Protein AF-D7CW63-F1 (afdb_monomer_lite)

Foldseek 3Di:
DCVVVVVVVVVVVVVVVVVVVVVPPDDFDDDPDPDPQKDWPDKAWPDWDWDDDVVDTKIWTWIWIWMARPPPRDIGIDIDIDID

Sequence (84 aa):
MPDLLAWLLVLAGGLAALLLPWLMRPKARYPRCKSAQVQVLSKEPIGVTFHDHERFALVQRRFRMTKRCARCQETWAVELIEAR

Organism: Truepera radiovictrix (strain DSM 17093 / CIP 108686 / LMG 22925 / RQ-24) (NCBI:txid649638)

Structure (mmCIF, N/CA/C/O backbone):
data_AF-D7CW63-F1
#
_entry.id   AF-D7CW63-F1
#
loop_
_atom_site.group_PDB
_atom_site.id
_atom_site.type_symbol
_atom_site.label_atom_id
_atom_site.label_alt_id
_atom_site.label_comp_id
_atom_site.label_asym_id
_atom_site.label_entity_id
_atom_site.label_seq_id
_atom_site.pdbx_PDB_ins_code
_atom_site.Cartn_x
_atom_site.Cartn_y
_atom_site.Cartn_z
_atom_site.occupancy
_atom_site.B_iso_or_equiv
_atom_site.auth_seq_id
_atom_site.auth_comp_id
_atom_site.auth_asym_id
_atom_site.auth_atom_id
_atom_site.pdbx_PDB_model_num
ATOM 1 N N . MET A 1 1 ? 53.855 12.260 11.458 1.00 47.12 1 MET A N 1
ATOM 2 C CA . MET A 1 1 ? 52.947 11.459 12.308 1.00 47.12 1 MET A CA 1
ATOM 3 C C . MET A 1 1 ? 51.563 11.403 11.640 1.00 47.12 1 MET A C 1
ATOM 5 O O . MET A 1 1 ? 50.831 12.373 11.778 1.00 47.12 1 MET A O 1
ATOM 9 N N . PRO A 1 2 ? 51.240 10.366 10.835 1.00 56.56 2 PRO A N 1
ATOM 10 C CA . PRO A 1 2 ? 49.989 10.258 10.056 1.00 56.56 2 PRO A CA 1
ATOM 11 C C . PRO A 1 2 ? 48.818 9.534 10.762 1.00 56.56 2 PRO A C 1
ATOM 13 O O . PRO A 1 2 ? 47.716 9.504 10.219 1.00 56.56 2 PRO A O 1
ATOM 16 N N . ASP A 1 3 ? 49.017 8.983 11.964 1.00 61.59 3 ASP A N 1
ATOM 17 C CA . ASP A 1 3 ? 48.019 8.147 12.652 1.00 61.59 3 ASP A CA 1
ATOM 18 C C . ASP A 1 3 ? 46.680 8.839 12.922 1.00 61.59 3 ASP A C 1
ATOM 20 O O . ASP A 1 3 ? 45.624 8.237 12.747 1.00 61.59 3 ASP A O 1
ATOM 24 N N . LEU A 1 4 ? 46.684 10.122 13.289 1.00 71.75 4 LEU A N 1
ATOM 25 C CA . LEU A 1 4 ? 45.460 10.811 13.712 1.00 71.75 4 LEU A CA 1
ATOM 26 C C . LEU A 1 4 ? 44.442 10.978 12.568 1.00 71.75 4 LEU A C 1
ATOM 28 O O . LEU A 1 4 ? 43.233 10.966 12.797 1.00 71.75 4 LEU A O 1
ATOM 32 N N . LEU A 1 5 ? 44.928 11.080 11.327 1.00 68.19 5 LEU A N 1
ATOM 33 C CA . LEU A 1 5 ? 44.086 11.250 10.141 1.00 68.19 5 LEU A CA 1
ATOM 34 C C . LEU A 1 5 ? 43.347 9.953 9.770 1.00 68.19 5 LEU A C 1
ATOM 36 O O . LEU A 1 5 ? 42.208 10.002 9.308 1.00 68.19 5 LEU A O 1
ATOM 40 N N . ALA A 1 6 ? 43.969 8.794 10.012 1.00 68.62 6 ALA A N 1
ATOM 41 C CA . ALA A 1 6 ? 43.378 7.489 9.725 1.00 68.62 6 ALA A CA 1
ATOM 42 C C . ALA A 1 6 ? 42.205 7.176 10.669 1.00 68.62 6 ALA A C 1
ATOM 44 O O . ALA A 1 6 ? 41.164 6.689 10.228 1.00 68.62 6 ALA A O 1
ATOM 45 N N . TRP A 1 7 ? 42.328 7.535 11.949 1.00 66.69 7 TRP A N 1
ATOM 46 C CA . TRP A 1 7 ? 41.262 7.336 12.935 1.00 66.69 7 TRP A CA 1
ATOM 47 C C . TRP A 1 7 ? 40.022 8.199 12.659 1.00 66.69 7 TRP A C 1
ATOM 49 O O . TRP A 1 7 ? 38.895 7.732 12.835 1.00 66.69 7 TRP A O 1
ATOM 59 N N . LEU A 1 8 ? 40.203 9.424 12.149 1.00 68.81 8 LEU A N 1
ATOM 60 C CA . LEU A 1 8 ? 39.088 10.306 11.777 1.00 68.81 8 LEU A CA 1
ATOM 61 C C . LEU A 1 8 ? 38.257 9.753 10.606 1.00 68.81 8 LEU A C 1
ATOM 63 O O . LEU A 1 8 ? 37.031 9.872 10.613 1.00 68.81 8 LEU A O 1
ATOM 67 N N . LEU A 1 9 ? 38.897 9.105 9.628 1.00 67.19 9 LEU A N 1
ATOM 68 C CA . LEU A 1 9 ? 38.207 8.521 8.472 1.00 67.19 9 LEU A CA 1
ATOM 69 C C . LEU A 1 9 ? 37.363 7.293 8.849 1.00 67.19 9 LEU A C 1
ATOM 71 O O . LEU A 1 9 ? 36.275 7.099 8.305 1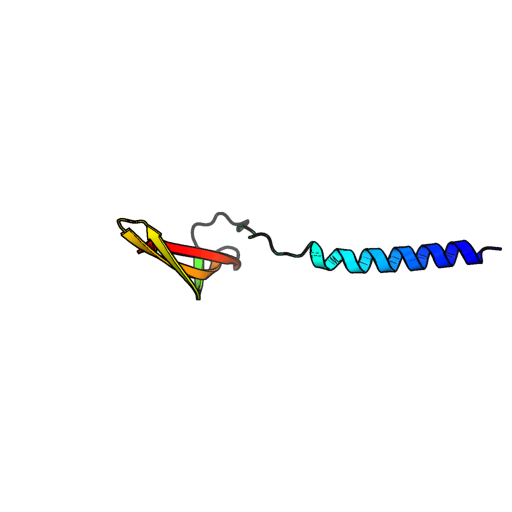.00 67.19 9 LEU A O 1
ATOM 75 N N . VAL A 1 10 ? 37.818 6.496 9.819 1.00 68.25 10 VAL A N 1
ATOM 76 C CA . VAL A 1 10 ? 37.092 5.307 10.299 1.00 68.25 10 VAL A CA 1
ATOM 77 C C . VAL A 1 10 ? 35.814 5.700 11.050 1.00 68.25 10 VAL A C 1
ATOM 79 O O . VAL A 1 10 ? 34.761 5.096 10.836 1.00 68.25 10 VAL A O 1
ATOM 82 N N . LEU A 1 11 ? 35.865 6.754 11.870 1.00 65.81 11 LEU A N 1
ATOM 83 C CA . LEU A 1 11 ? 34.690 7.254 12.595 1.00 65.81 11 LEU A CA 1
ATOM 84 C C . LEU A 1 11 ? 33.615 7.824 11.651 1.00 65.81 11 LEU A C 1
ATOM 86 O O . LEU A 1 11 ? 32.423 7.612 11.876 1.00 65.81 11 LEU A O 1
ATOM 90 N N . ALA A 1 12 ? 34.017 8.485 10.561 1.00 63.31 12 ALA A N 1
ATOM 91 C CA . ALA A 1 12 ? 33.087 9.014 9.562 1.00 63.31 12 ALA A CA 1
ATOM 92 C C . ALA A 1 12 ? 32.350 7.907 8.778 1.00 63.31 12 ALA A C 1
ATOM 94 O O . ALA A 1 12 ? 31.165 8.050 8.468 1.00 63.31 12 ALA A O 1
ATOM 95 N N . GLY A 1 13 ? 33.017 6.781 8.500 1.00 61.72 13 GLY A N 1
ATOM 96 C CA . GLY A 1 13 ? 32.416 5.642 7.794 1.00 61.72 13 GLY A CA 1
ATOM 97 C C . GLY A 1 13 ? 31.298 4.948 8.582 1.00 61.72 13 GLY A C 1
ATOM 98 O O . GLY A 1 13 ? 30.284 4.555 8.002 1.00 61.72 13 GLY A O 1
ATOM 99 N N . GLY A 1 14 ? 31.434 4.853 9.910 1.00 63.75 14 GLY A N 1
ATOM 100 C CA . GLY A 1 14 ? 30.421 4.240 10.778 1.00 63.75 14 GLY A CA 1
ATOM 101 C C . GLY A 1 14 ? 29.119 5.045 10.867 1.00 63.75 14 GLY A C 1
ATOM 102 O O . GLY A 1 14 ? 28.030 4.470 10.883 1.00 63.75 14 GLY A O 1
ATOM 103 N N . LEU A 1 15 ? 29.212 6.379 10.853 1.00 61.56 15 LEU A N 1
ATOM 104 C CA . LEU A 1 15 ? 28.049 7.268 10.946 1.00 61.56 15 LEU A CA 1
ATOM 105 C C . LEU A 1 15 ? 27.164 7.209 9.684 1.00 61.56 15 LEU A C 1
ATOM 107 O O . LEU A 1 15 ? 25.938 7.276 9.777 1.00 61.56 15 LEU A O 1
ATOM 111 N N . ALA A 1 16 ? 27.767 7.024 8.505 1.00 61.44 16 ALA A N 1
ATOM 112 C CA . ALA A 1 16 ? 27.044 6.925 7.236 1.00 61.44 16 ALA A CA 1
ATOM 113 C C . ALA A 1 16 ? 26.190 5.644 7.127 1.00 61.44 16 ALA A C 1
ATOM 115 O O . ALA A 1 16 ? 25.099 5.670 6.553 1.00 61.44 16 ALA A O 1
ATOM 116 N N . ALA A 1 17 ? 26.644 4.535 7.721 1.00 62.81 17 ALA A N 1
ATOM 117 C CA . ALA A 1 17 ? 25.936 3.254 7.685 1.00 62.81 17 ALA A CA 1
ATOM 118 C C . ALA A 1 17 ? 24.625 3.261 8.497 1.00 62.81 17 ALA A C 1
ATOM 120 O O . ALA A 1 17 ? 23.651 2.613 8.115 1.00 62.81 17 ALA A O 1
ATOM 121 N N . LEU A 1 18 ? 24.570 4.041 9.581 1.00 62.38 18 LEU A N 1
ATOM 122 C CA . LEU A 1 18 ? 23.393 4.167 10.450 1.00 62.38 18 LEU A CA 1
ATOM 123 C C . LEU A 1 18 ? 22.260 5.011 9.838 1.00 62.38 18 LEU A C 1
ATOM 125 O O . LEU A 1 18 ? 21.097 4.833 10.203 1.00 62.38 18 LEU A O 1
ATOM 129 N N . LEU A 1 19 ? 22.570 5.896 8.885 1.00 62.19 19 LEU A N 1
ATOM 130 C CA . LEU A 1 19 ? 21.590 6.789 8.247 1.00 62.19 19 LEU A CA 1
ATOM 131 C C . LEU A 1 19 ? 20.876 6.164 7.035 1.00 62.19 19 LEU A C 1
ATOM 133 O O . LEU A 1 19 ? 19.740 6.531 6.730 1.00 62.19 19 LEU A O 1
ATOM 137 N N . LEU A 1 20 ? 21.500 5.191 6.366 1.00 59.50 20 LEU A N 1
ATOM 138 C CA . LEU A 1 20 ? 20.947 4.509 5.188 1.00 59.50 20 LEU A CA 1
ATOM 139 C C . LEU A 1 20 ? 19.580 3.818 5.406 1.00 59.50 20 LEU A C 1
ATOM 141 O O . LEU A 1 20 ? 18.708 3.974 4.545 1.00 59.50 20 LEU A O 1
ATOM 145 N N . PRO A 1 21 ? 19.312 3.100 6.518 1.00 57.19 21 PRO A N 1
ATOM 146 C CA . PRO A 1 21 ? 18.035 2.399 6.679 1.00 57.19 21 PRO A CA 1
ATOM 147 C C . PRO A 1 21 ? 16.833 3.326 6.934 1.00 57.19 21 PRO A C 1
ATOM 149 O O . PRO A 1 21 ? 15.696 2.941 6.664 1.00 57.19 21 PRO A O 1
ATOM 152 N N . TRP A 1 22 ? 17.042 4.566 7.392 1.00 57.31 22 TRP A N 1
ATOM 153 C CA . TRP A 1 22 ? 15.941 5.498 7.684 1.00 57.31 22 TRP A CA 1
ATOM 154 C C . TRP A 1 22 ? 15.317 6.138 6.437 1.00 57.31 22 TRP A C 1
ATOM 156 O O . TRP A 1 22 ? 14.146 6.523 6.459 1.00 57.31 22 TRP A O 1
ATOM 166 N N . LEU A 1 23 ? 16.056 6.200 5.327 1.00 58.03 23 LEU A N 1
ATOM 167 C CA . LEU A 1 23 ? 15.572 6.755 4.057 1.00 58.03 23 LEU A CA 1
ATOM 168 C C . LEU A 1 23 ? 14.719 5.767 3.245 1.00 58.03 23 LEU A C 1
ATOM 170 O O . LEU A 1 23 ? 14.020 6.179 2.321 1.00 58.03 23 LEU A O 1
ATOM 174 N N . MET A 1 24 ? 14.716 4.481 3.608 1.00 50.31 24 MET A N 1
ATOM 175 C CA . MET A 1 24 ? 13.961 3.428 2.919 1.00 50.31 24 MET A CA 1
ATOM 176 C C . MET A 1 24 ? 12.600 3.137 3.565 1.00 50.31 24 MET A C 1
ATOM 178 O O . MET A 1 24 ? 12.114 2.012 3.514 1.00 50.31 24 MET A O 1
ATOM 182 N N . ARG A 1 25 ? 11.930 4.133 4.159 1.00 51.88 25 ARG A N 1
ATOM 183 C CA . ARG A 1 25 ? 10.487 3.992 4.407 1.00 51.88 25 ARG A CA 1
ATOM 184 C C . ARG A 1 25 ? 9.768 4.131 3.061 1.00 51.88 25 ARG A C 1
ATOM 186 O O . ARG A 1 25 ? 9.846 5.210 2.466 1.00 51.88 25 ARG A O 1
ATOM 193 N N . PRO A 1 26 ? 9.082 3.089 2.550 1.00 51.84 26 PRO A N 1
ATOM 194 C CA . PRO A 1 26 ? 8.395 3.162 1.270 1.00 51.84 26 PRO A CA 1
ATOM 195 C C . PRO A 1 26 ? 7.219 4.136 1.392 1.00 51.84 26 PRO A C 1
ATOM 197 O O . PRO A 1 26 ? 6.118 3.772 1.795 1.00 51.84 26 PRO A O 1
ATOM 200 N N . LYS A 1 27 ? 7.452 5.408 1.047 1.00 55.16 27 LYS A N 1
ATOM 201 C CA . LYS A 1 27 ? 6.375 6.338 0.698 1.00 55.16 27 LYS A CA 1
ATOM 202 C C . LYS A 1 27 ? 5.605 5.692 -0.450 1.00 55.16 27 LYS A C 1
ATOM 204 O O . LYS A 1 27 ? 6.235 5.282 -1.425 1.00 55.16 27 LYS A O 1
ATOM 209 N N . ALA A 1 28 ? 4.285 5.567 -0.303 1.00 53.91 28 ALA A N 1
ATOM 210 C CA . ALA A 1 28 ? 3.380 4.951 -1.271 1.00 53.91 28 ALA A CA 1
ATOM 211 C C . ALA A 1 28 ? 3.772 5.335 -2.709 1.00 53.91 28 ALA A C 1
ATOM 213 O O . ALA A 1 28 ? 3.597 6.477 -3.138 1.00 53.91 28 ALA A O 1
ATOM 214 N N . ARG A 1 29 ? 4.404 4.396 -3.420 1.00 63.50 29 ARG A N 1
ATOM 215 C CA . ARG A 1 29 ? 4.951 4.637 -4.753 1.00 63.50 29 ARG A CA 1
ATOM 216 C C . ARG A 1 29 ? 3.820 4.407 -5.744 1.00 63.50 29 ARG A C 1
ATOM 218 O O . ARG A 1 29 ? 3.382 3.275 -5.931 1.00 63.50 29 ARG A O 1
ATOM 225 N N . TYR A 1 30 ? 3.312 5.489 -6.322 1.00 59.62 30 TYR A N 1
ATOM 226 C CA . TYR A 1 30 ? 2.287 5.418 -7.360 1.00 59.62 30 TYR A CA 1
ATOM 227 C C . TYR A 1 30 ? 2.855 4.738 -8.617 1.00 59.62 30 TYR A C 1
ATOM 229 O O . TYR A 1 30 ? 4.028 4.962 -8.937 1.00 59.62 30 TYR A O 1
ATOM 237 N N . PRO A 1 31 ? 2.055 3.918 -9.324 1.00 68.75 31 PRO A N 1
ATOM 238 C CA . PRO A 1 31 ? 2.517 3.202 -10.509 1.00 68.75 31 PRO A CA 1
ATOM 239 C C . PRO A 1 31 ? 3.012 4.178 -11.575 1.00 68.75 31 PRO A C 1
ATOM 241 O O . PRO A 1 31 ? 2.362 5.191 -11.851 1.00 68.75 31 PRO A O 1
ATOM 244 N N . ARG A 1 32 ? 4.145 3.863 -12.214 1.00 73.31 32 ARG A N 1
ATOM 245 C CA . ARG A 1 32 ? 4.629 4.648 -13.364 1.00 73.31 32 ARG A CA 1
ATOM 246 C C . ARG A 1 32 ? 3.756 4.414 -14.592 1.00 73.31 32 ARG A C 1
ATOM 248 O O . ARG A 1 32 ? 3.572 5.310 -15.415 1.00 73.31 32 ARG A O 1
ATOM 255 N N . CYS A 1 33 ? 3.201 3.212 -14.712 1.00 74.81 33 CYS A N 1
ATOM 256 C CA . CYS A 1 33 ? 2.318 2.855 -15.808 1.00 74.81 33 CYS A CA 1
ATOM 257 C C . CYS A 1 33 ? 0.881 3.351 -15.572 1.00 74.81 33 CYS A C 1
ATOM 259 O O . CYS A 1 33 ? 0.148 2.804 -14.752 1.00 74.81 33 CYS A O 1
ATOM 261 N N . LYS A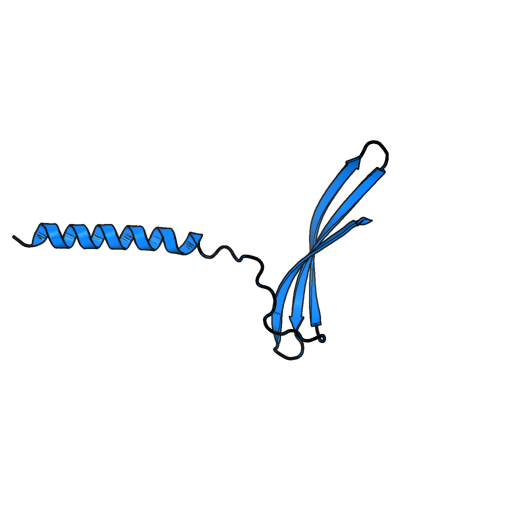 1 34 ? 0.443 4.346 -16.355 1.00 75.75 34 LYS A N 1
ATOM 262 C CA . LYS A 1 34 ? -0.942 4.860 -16.378 1.00 75.75 34 LYS A CA 1
ATOM 263 C C . LYS A 1 34 ? -1.891 3.996 -17.232 1.00 75.75 34 LYS A C 1
ATOM 265 O O . LYS A 1 34 ? -2.682 4.522 -18.008 1.00 75.75 34 LYS A O 1
ATOM 270 N N . SER A 1 35 ? -1.776 2.670 -17.164 1.00 79.00 35 SER A N 1
ATOM 271 C CA . SER A 1 35 ? -2.667 1.762 -17.905 1.00 79.00 35 SER A CA 1
ATOM 272 C C . SER A 1 35 ? -3.975 1.534 -17.144 1.00 79.00 35 SER A C 1
ATOM 274 O O . SER A 1 35 ? -3.955 1.348 -15.930 1.00 79.00 35 SER A O 1
ATOM 276 N N . ALA A 1 36 ? -5.101 1.460 -17.860 1.00 77.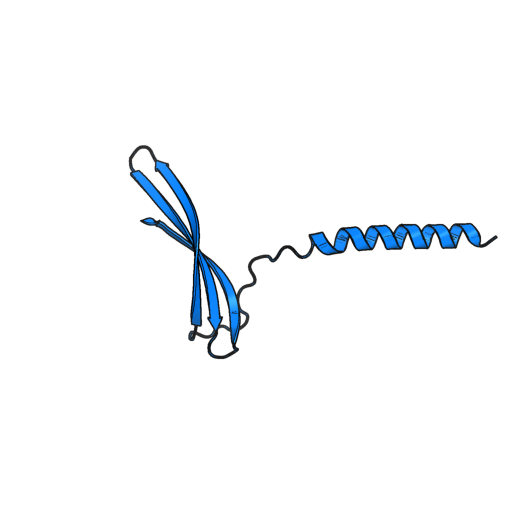56 36 ALA A N 1
ATOM 277 C CA . ALA A 1 36 ? -6.394 1.073 -17.287 1.00 77.56 36 ALA A CA 1
ATOM 278 C C . ALA A 1 36 ? -6.488 -0.434 -16.958 1.00 77.56 36 ALA A C 1
ATOM 280 O O . ALA A 1 36 ? -7.394 -0.863 -16.249 1.00 77.56 36 ALA A O 1
ATOM 281 N N . GLN A 1 37 ? -5.550 -1.253 -17.448 1.00 86.50 37 GLN A N 1
ATOM 282 C CA . GLN A 1 37 ? -5.545 -2.704 -17.242 1.00 86.50 37 GLN A CA 1
ATOM 283 C C . GLN A 1 37 ? -4.893 -3.079 -15.901 1.00 86.50 37 GLN A C 1
ATOM 285 O O . GLN A 1 37 ? -3.753 -3.548 -15.864 1.00 86.50 37 GLN A O 1
ATOM 290 N N . VAL A 1 38 ? -5.600 -2.854 -14.793 1.00 89.50 38 VAL A N 1
ATOM 291 C CA . VAL A 1 38 ? -5.118 -3.159 -13.435 1.00 89.50 38 VAL A CA 1
ATOM 292 C C . VAL A 1 38 ? -5.842 -4.382 -12.867 1.00 89.50 38 VAL A C 1
ATOM 294 O O . VAL A 1 38 ? -7.064 -4.403 -12.783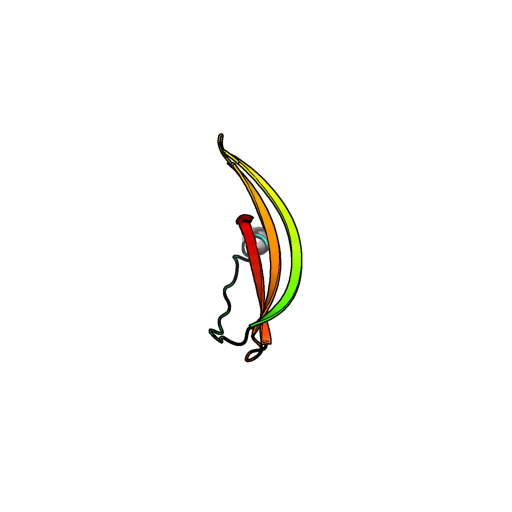 1.00 89.50 38 VAL A O 1
ATOM 297 N N . GLN A 1 39 ? -5.079 -5.390 -12.447 1.00 91.75 39 GLN A N 1
ATOM 298 C CA . GLN A 1 39 ? -5.554 -6.599 -11.775 1.00 91.75 39 GLN A CA 1
ATOM 299 C C . GLN A 1 39 ? -5.324 -6.488 -10.264 1.00 91.75 39 GLN A C 1
ATOM 301 O O . GLN A 1 39 ? -4.275 -6.013 -9.825 1.00 91.75 39 GLN A O 1
ATOM 306 N N . VAL A 1 40 ? -6.285 -6.937 -9.456 1.00 91.62 40 VAL A N 1
ATOM 307 C CA . VAL A 1 40 ? -6.119 -7.064 -7.999 1.00 91.62 40 VAL A CA 1
ATOM 308 C C . VAL A 1 40 ? -5.539 -8.446 -7.712 1.00 91.62 40 VAL A C 1
ATOM 310 O O . VAL A 1 40 ? -6.155 -9.446 -8.062 1.00 91.62 40 VAL A O 1
ATOM 313 N N . LEU A 1 41 ? -4.349 -8.496 -7.111 1.00 91.62 41 LEU A N 1
ATOM 314 C CA . LEU A 1 41 ? -3.666 -9.744 -6.763 1.00 91.62 41 LEU A CA 1
ATOM 315 C C . LEU A 1 41 ? -4.073 -10.255 -5.382 1.00 91.62 41 LEU A C 1
ATOM 317 O O . LEU A 1 41 ? -4.293 -11.446 -5.204 1.00 91.62 41 LEU A O 1
ATOM 321 N N . SER A 1 42 ? -4.171 -9.360 -4.401 1.00 93.50 42 SER A N 1
ATOM 322 C CA . SER A 1 42 ? -4.588 -9.707 -3.043 1.00 93.50 42 SER A CA 1
ATOM 323 C C . SER A 1 42 ? -5.379 -8.567 -2.410 1.00 93.50 42 SER A C 1
ATOM 325 O O . SER A 1 42 ? -5.203 -7.400 -2.775 1.00 93.50 42 SER A O 1
ATOM 327 N N . LYS A 1 43 ? -6.267 -8.911 -1.472 1.00 92.75 43 LYS A N 1
ATOM 328 C CA . LYS A 1 43 ? -7.026 -7.971 -0.640 1.00 92.75 43 LYS A CA 1
ATOM 329 C C . LYS A 1 43 ? -7.044 -8.504 0.789 1.00 92.75 43 LYS A C 1
ATOM 331 O O . LYS A 1 43 ? -7.746 -9.466 1.077 1.00 92.75 43 LYS A O 1
ATOM 336 N N . GLU A 1 44 ? -6.295 -7.857 1.668 1.00 92.06 44 GLU A N 1
ATOM 337 C CA . GLU A 1 44 ? -6.164 -8.231 3.075 1.00 92.06 44 GLU A CA 1
ATOM 338 C C . GLU A 1 44 ? -6.799 -7.154 3.965 1.00 92.06 44 GLU A C 1
ATOM 340 O O . GLU A 1 44 ? -6.593 -5.960 3.723 1.00 92.06 44 GLU A O 1
ATOM 345 N N . PRO A 1 45 ? -7.593 -7.514 4.984 1.00 89.69 45 PRO A N 1
ATOM 346 C CA . PRO A 1 45 ? -8.073 -6.548 5.965 1.00 89.69 45 PRO A CA 1
ATOM 347 C C . PRO A 1 45 ? -6.915 -6.103 6.873 1.00 89.69 45 PRO A C 1
ATOM 349 O O . PRO A 1 45 ? -6.172 -6.935 7.382 1.00 89.69 45 PRO A O 1
ATOM 352 N N . ILE A 1 46 ? -6.767 -4.793 7.090 1.00 90.94 46 ILE A N 1
ATOM 353 C CA . ILE A 1 46 ? -5.738 -4.232 7.992 1.00 90.94 46 ILE A CA 1
ATOM 354 C C . ILE A 1 46 ? -6.354 -3.795 9.323 1.00 90.94 46 ILE A C 1
ATOM 356 O O . ILE A 1 46 ? -5.699 -3.828 10.358 1.00 90.94 46 ILE A O 1
ATOM 360 N N . GLY A 1 47 ? -7.612 -3.352 9.306 1.00 87.94 47 GLY A N 1
ATOM 361 C CA . GLY A 1 47 ? -8.284 -2.884 10.510 1.00 87.94 47 GLY A CA 1
ATOM 362 C C . GLY A 1 47 ? -9.637 -2.249 10.231 1.00 87.94 47 GLY A C 1
ATOM 363 O O . GLY A 1 47 ? -10.047 -2.073 9.081 1.00 87.94 47 GLY A O 1
ATOM 364 N N . VAL A 1 48 ? -10.325 -1.898 11.311 1.00 84.75 48 VAL A N 1
ATOM 365 C CA . VAL A 1 48 ? -11.611 -1.203 11.287 1.00 84.75 48 VAL A CA 1
ATOM 366 C C . VAL A 1 48 ? -11.494 0.010 12.198 1.00 84.75 48 VAL A C 1
ATOM 368 O O . VAL A 1 48 ? -11.013 -0.107 13.321 1.00 84.75 48 VAL A O 1
ATOM 371 N N . THR A 1 49 ? -11.893 1.174 11.703 1.00 83.50 49 THR A N 1
ATOM 372 C CA . THR A 1 49 ? -11.956 2.415 12.476 1.00 83.50 49 THR A CA 1
ATOM 373 C C . THR A 1 49 ? -13.412 2.828 12.623 1.00 83.50 49 THR A C 1
ATOM 375 O O . THR A 1 49 ? -14.136 2.913 11.630 1.00 83.50 49 THR A O 1
ATOM 378 N N . PHE A 1 50 ? -13.828 3.064 13.863 1.00 81.44 50 PHE A N 1
ATOM 379 C CA . PHE A 1 50 ? -15.163 3.534 14.209 1.00 81.44 50 PHE A CA 1
ATOM 380 C C . PHE A 1 50 ? -15.083 5.034 14.454 1.00 81.44 50 PHE A C 1
ATOM 382 O O . PHE A 1 50 ? -14.262 5.478 15.255 1.00 81.44 50 PHE A O 1
ATOM 389 N N . HIS A 1 51 ? -15.912 5.799 13.756 1.00 77.88 51 HIS A N 1
ATOM 390 C CA . HIS A 1 51 ? -16.103 7.214 14.040 1.00 77.88 51 HIS A CA 1
ATOM 391 C C . HIS A 1 51 ? -17.507 7.376 14.587 1.00 77.88 51 HIS A C 1
ATOM 393 O O . HIS A 1 51 ? -18.480 7.181 13.860 1.00 77.88 51 HIS A O 1
ATOM 399 N N . ASP A 1 52 ? -17.595 7.683 15.874 1.00 77.38 52 ASP A N 1
ATOM 400 C CA . ASP A 1 52 ? -18.857 8.007 16.519 1.00 77.38 52 ASP A CA 1
ATOM 401 C C . ASP A 1 52 ? -19.023 9.526 16.455 1.00 77.38 52 ASP A C 1
ATOM 403 O O . ASP A 1 52 ? -18.354 10.277 17.165 1.00 77.38 52 ASP A O 1
ATOM 407 N N . HIS A 1 53 ? -19.826 9.993 15.505 1.00 72.19 53 HIS A N 1
ATOM 408 C CA . HIS A 1 53 ? -20.291 11.373 15.490 1.00 72.19 53 HIS A CA 1
ATOM 409 C C . HIS A 1 53 ? -21.666 11.375 16.150 1.00 72.19 53 HIS A C 1
ATOM 411 O O . HIS A 1 53 ? -22.445 10.471 15.877 1.00 72.19 53 HIS A O 1
ATOM 417 N N . GLU A 1 54 ? -22.006 12.399 16.941 1.00 72.19 54 GLU A N 1
ATOM 418 C CA . GLU A 1 54 ? -23.230 12.498 17.776 1.00 72.19 54 GLU A CA 1
ATOM 419 C C . GLU A 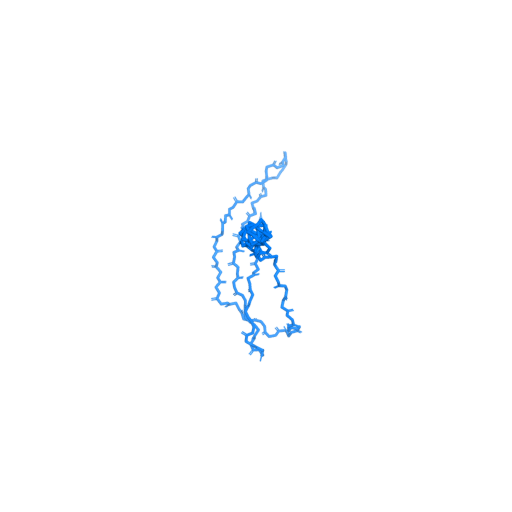1 54 ? -24.572 12.114 17.103 1.00 72.19 54 GLU A C 1
ATOM 421 O O . GLU A 1 54 ? -25.591 11.993 17.778 1.00 72.19 54 GLU A O 1
ATOM 426 N N . ARG A 1 55 ? -24.610 11.952 15.775 1.00 66.19 55 ARG A N 1
ATOM 427 C CA . ARG A 1 55 ? -25.787 11.545 14.996 1.00 66.19 55 ARG A CA 1
ATOM 428 C C . ARG A 1 55 ? -25.574 10.322 14.091 1.00 66.19 55 ARG A C 1
ATOM 430 O O . ARG A 1 55 ? -26.562 9.807 13.579 1.00 66.19 55 ARG A O 1
ATOM 437 N N . PHE A 1 56 ? -24.337 9.863 13.871 1.00 64.00 56 PHE A N 1
ATOM 438 C CA . PHE A 1 56 ? -24.015 8.761 12.958 1.00 64.00 56 PHE A CA 1
ATOM 439 C C . PHE A 1 56 ? -22.772 7.989 13.417 1.00 64.00 56 PHE A C 1
ATOM 441 O O . PHE A 1 56 ? -21.695 8.568 13.568 1.00 64.00 56 PHE A O 1
ATOM 448 N N . ALA A 1 57 ? -22.903 6.667 13.524 1.00 72.75 57 ALA A N 1
ATOM 449 C CA . ALA A 1 57 ? -21.763 5.765 13.616 1.00 72.75 57 ALA A CA 1
ATOM 450 C C . ALA A 1 57 ? -21.263 5.447 12.198 1.00 72.75 57 ALA A C 1
ATOM 452 O O . ALA A 1 57 ? -21.966 4.798 11.423 1.00 72.75 57 ALA A O 1
ATOM 453 N N . LEU A 1 58 ? -20.059 5.901 11.848 1.00 77.62 58 LEU A N 1
ATOM 454 C CA . LEU A 1 58 ? -19.415 5.602 10.569 1.00 77.62 58 LEU A CA 1
ATOM 455 C C . LEU A 1 58 ? -18.360 4.511 10.775 1.00 77.62 58 LEU A C 1
ATOM 457 O O . LEU A 1 58 ? -17.387 4.694 11.515 1.00 77.62 58 LEU A O 1
ATOM 461 N N . VAL A 1 59 ? -18.528 3.373 10.098 1.00 80.94 59 VAL A N 1
ATOM 462 C CA . VAL A 1 59 ? -17.577 2.258 10.172 1.00 80.94 59 VAL A CA 1
ATOM 463 C C . VAL A 1 59 ? -16.702 2.268 8.924 1.00 80.94 59 VAL A C 1
ATOM 465 O O . VAL A 1 59 ? -17.132 1.928 7.824 1.00 80.94 59 VAL A O 1
ATOM 468 N N . GLN A 1 60 ? -15.434 2.628 9.098 1.00 85.81 60 GLN A N 1
ATOM 469 C CA . GLN A 1 60 ? -14.433 2.611 8.035 1.00 85.81 60 GLN A CA 1
ATOM 470 C C . GLN A 1 60 ? -13.630 1.312 8.098 1.00 85.81 60 GLN A C 1
ATOM 472 O O . GLN A 1 60 ? -12.848 1.084 9.022 1.00 85.81 60 GLN A O 1
ATOM 477 N N . ARG A 1 61 ? -13.793 0.445 7.096 1.00 85.62 61 ARG A N 1
ATOM 478 C CA . ARG A 1 61 ? -12.983 -0.772 6.950 1.00 85.62 61 ARG A CA 1
ATOM 479 C C . ARG A 1 61 ? -11.764 -0.465 6.086 1.00 85.62 61 ARG A C 1
ATOM 481 O O . ARG A 1 61 ? -11.900 0.034 4.970 1.00 85.62 61 ARG A O 1
ATOM 488 N N . ARG A 1 62 ? -10.568 -0.768 6.594 1.00 89.00 62 ARG A N 1
ATOM 489 C CA . ARG A 1 62 ? -9.293 -0.550 5.898 1.00 89.00 62 ARG A CA 1
ATOM 490 C C . ARG A 1 62 ? -8.792 -1.858 5.302 1.00 89.00 62 ARG A C 1
ATOM 492 O O . ARG A 1 62 ? -8.628 -2.851 6.011 1.00 89.00 62 ARG A O 1
ATOM 499 N N . PHE A 1 63 ? -8.496 -1.837 4.008 1.00 89.44 63 PHE A N 1
ATOM 500 C CA . PHE A 1 63 ? -7.966 -2.974 3.261 1.00 89.44 63 PHE A CA 1
ATOM 501 C C . PHE A 1 63 ? -6.609 -2.636 2.644 1.00 89.44 63 PHE A C 1
ATOM 503 O O . PHE A 1 63 ? -6.440 -1.560 2.071 1.00 89.44 63 PHE A O 1
ATOM 510 N N . ARG A 1 64 ? -5.663 -3.576 2.697 1.00 90.38 64 ARG A N 1
ATOM 511 C CA . ARG A 1 64 ? -4.432 -3.567 1.908 1.00 90.38 64 ARG A CA 1
ATOM 512 C C . ARG A 1 64 ? -4.704 -4.344 0.638 1.00 90.38 64 ARG A C 1
ATOM 514 O O . ARG A 1 64 ? -4.997 -5.534 0.691 1.00 90.38 64 ARG A O 1
ATOM 521 N N . MET A 1 65 ? -4.626 -3.677 -0.504 1.00 92.00 65 MET A N 1
ATOM 522 C CA . MET A 1 65 ? -4.719 -4.340 -1.797 1.00 92.00 65 MET A CA 1
ATOM 523 C C . MET A 1 65 ? -3.382 -4.296 -2.505 1.00 92.00 65 MET A C 1
ATOM 525 O O . MET A 1 65 ? -2.816 -3.219 -2.677 1.00 92.00 65 MET A O 1
ATOM 529 N N . THR A 1 66 ? -2.921 -5.442 -2.988 1.00 91.81 66 THR A N 1
ATOM 530 C CA . THR A 1 66 ? -1.819 -5.484 -3.949 1.00 91.81 66 THR A CA 1
ATOM 531 C C . THR A 1 66 ? -2.417 -5.490 -5.346 1.00 91.81 66 THR A C 1
ATOM 533 O O . THR A 1 66 ? -3.224 -6.356 -5.683 1.00 91.81 66 THR A O 1
ATOM 536 N N . LYS A 1 67 ? -2.051 -4.506 -6.161 1.00 91.44 67 LYS A N 1
ATOM 537 C CA . LYS A 1 67 ? -2.486 -4.364 -7.550 1.00 91.44 67 LYS A CA 1
ATOM 538 C C . LYS A 1 67 ? -1.320 -4.647 -8.486 1.00 91.44 67 LYS A C 1
ATOM 540 O O . LYS A 1 67 ? -0.170 -4.408 -8.129 1.00 91.44 67 LYS A O 1
ATOM 545 N N . ARG A 1 68 ? -1.627 -5.135 -9.685 1.00 90.94 68 ARG A N 1
ATOM 546 C CA . ARG A 1 68 ? -0.675 -5.363 -10.772 1.00 90.94 68 ARG A CA 1
ATOM 547 C C . ARG A 1 68 ? -1.199 -4.768 -12.064 1.00 90.94 68 ARG A C 1
ATOM 549 O O . ARG A 1 68 ? -2.335 -5.030 -12.445 1.00 90.94 68 ARG A O 1
ATOM 556 N N . CYS A 1 69 ? -0.374 -4.021 -12.779 1.00 91.19 69 CYS A N 1
ATOM 557 C CA . CYS A 1 69 ? -0.694 -3.629 -14.145 1.00 91.19 69 CYS A CA 1
ATOM 558 C C . CYS A 1 69 ? -0.491 -4.834 -15.071 1.00 91.19 69 CYS A C 1
ATOM 560 O O . CYS A 1 69 ? 0.619 -5.339 -15.183 1.00 91.19 69 CYS A O 1
ATOM 562 N N . ALA A 1 70 ? -1.531 -5.283 -15.771 1.00 89.25 70 ALA A N 1
ATOM 563 C CA . ALA A 1 70 ? -1.432 -6.424 -16.683 1.00 89.25 70 ALA A CA 1
ATOM 564 C C . ALA A 1 70 ? -0.490 -6.153 -17.872 1.00 89.25 70 ALA A C 1
ATOM 566 O O . ALA A 1 70 ? 0.085 -7.083 -18.427 1.00 89.25 70 ALA A O 1
ATOM 567 N N . ARG A 1 71 ? -0.300 -4.875 -18.238 1.00 88.75 71 ARG A N 1
ATOM 568 C CA . ARG A 1 71 ? 0.529 -4.464 -19.379 1.00 88.75 71 ARG A CA 1
ATOM 569 C C . ARG A 1 71 ? 2.024 -4.456 -19.068 1.00 88.75 71 ARG A C 1
ATOM 571 O O . ARG A 1 71 ? 2.803 -4.990 -19.843 1.00 88.75 71 ARG A O 1
ATOM 578 N N . CYS A 1 72 ? 2.433 -3.805 -17.980 1.00 89.69 72 CYS A N 1
ATOM 579 C CA . CYS A 1 72 ? 3.852 -3.685 -17.615 1.00 89.69 72 CYS A CA 1
ATOM 580 C C . CYS A 1 72 ? 4.269 -4.629 -16.482 1.00 89.69 72 CYS A C 1
ATOM 582 O O . CYS A 1 72 ? 5.423 -4.591 -16.072 1.00 89.69 72 CYS A O 1
ATOM 584 N N . GLN A 1 73 ? 3.337 -5.429 -15.952 1.00 90.44 73 GLN A N 1
ATOM 585 C CA . GLN A 1 73 ? 3.531 -6.339 -14.816 1.00 90.44 73 GLN A CA 1
ATOM 586 C C . GLN A 1 73 ? 3.988 -5.653 -13.512 1.00 90.44 73 GLN A C 1
ATOM 588 O O . GLN A 1 73 ? 4.284 -6.332 -12.534 1.00 90.44 73 GLN A O 1
ATOM 593 N N . GLU A 1 74 ? 4.000 -4.316 -13.455 1.00 90.38 74 GLU A N 1
ATOM 594 C CA . GLU A 1 74 ? 4.350 -3.548 -12.256 1.00 90.38 74 GLU A CA 1
ATOM 595 C C . GLU A 1 74 ? 3.323 -3.800 -11.147 1.00 90.38 74 GLU A C 1
ATOM 597 O O . GLU A 1 74 ? 2.115 -3.730 -11.388 1.00 90.38 74 GLU A O 1
ATOM 602 N N . THR A 1 75 ? 3.805 -4.072 -9.934 1.00 90.81 75 THR A N 1
ATOM 603 C CA . THR A 1 75 ? 2.977 -4.317 -8.748 1.00 90.81 75 THR A CA 1
ATOM 604 C C . THR A 1 75 ? 3.115 -3.193 -7.733 1.00 90.81 75 THR A C 1
ATOM 606 O O . THR A 1 75 ? 4.228 -2.756 -7.443 1.00 90.81 75 THR A O 1
ATOM 609 N N . TRP A 1 76 ? 2.006 -2.763 -7.138 1.00 89.56 76 TRP A N 1
ATOM 610 C CA . TRP A 1 76 ? 2.004 -1.767 -6.066 1.00 89.56 76 TRP A CA 1
ATOM 611 C C . TRP A 1 76 ? 0.912 -2.058 -5.038 1.00 89.56 76 TRP A C 1
ATOM 613 O O . TRP A 1 76 ? -0.140 -2.612 -5.360 1.00 89.56 76 TRP A O 1
ATOM 623 N N . ALA A 1 77 ? 1.160 -1.670 -3.789 1.00 90.56 77 ALA A N 1
ATOM 624 C CA . ALA A 1 77 ? 0.182 -1.776 -2.715 1.00 90.56 77 ALA A CA 1
ATOM 625 C C . ALA A 1 77 ? -0.616 -0.470 -2.580 1.00 90.56 77 ALA A C 1
ATOM 627 O O . ALA A 1 77 ? -0.060 0.623 -2.684 1.00 90.56 77 ALA A O 1
ATOM 628 N N . VAL A 1 78 ? -1.920 -0.586 -2.337 1.00 87.75 78 VAL A N 1
ATOM 629 C CA . VAL A 1 78 ? -2.834 0.533 -2.085 1.00 87.75 78 VAL A CA 1
ATOM 630 C C . VAL A 1 78 ? -3.632 0.233 -0.825 1.00 87.75 78 VAL A C 1
ATOM 632 O O . VAL A 1 78 ? -4.193 -0.855 -0.691 1.00 87.75 78 VAL A O 1
ATOM 635 N N . GLU A 1 79 ? -3.714 1.205 0.081 1.00 88.56 79 GLU A N 1
ATOM 636 C CA . GLU A 1 79 ? -4.674 1.160 1.181 1.00 88.56 79 GLU A CA 1
ATOM 637 C C . GLU A 1 79 ? -6.008 1.739 0.707 1.00 88.56 79 GLU A C 1
ATOM 639 O O . GLU A 1 79 ? -6.069 2.863 0.211 1.00 88.56 79 GLU A O 1
ATOM 644 N N . LEU A 1 80 ? -7.073 0.948 0.819 1.00 86.12 80 LEU A N 1
ATOM 645 C CA . LEU A 1 80 ? -8.437 1.341 0.482 1.00 86.12 80 LEU A CA 1
ATOM 646 C C . LEU A 1 80 ? -9.260 1.440 1.762 1.00 86.12 80 LEU A C 1
ATOM 648 O O . LEU A 1 80 ? -9.262 0.517 2.577 1.00 86.12 80 LEU A O 1
ATOM 652 N N . ILE A 1 81 ? -9.954 2.564 1.918 1.00 82.81 81 ILE A N 1
ATOM 653 C CA . ILE A 1 81 ? -10.877 2.816 3.022 1.00 82.81 81 ILE A CA 1
ATOM 654 C C . ILE A 1 81 ? -12.289 2.720 2.445 1.00 82.81 81 ILE A C 1
AT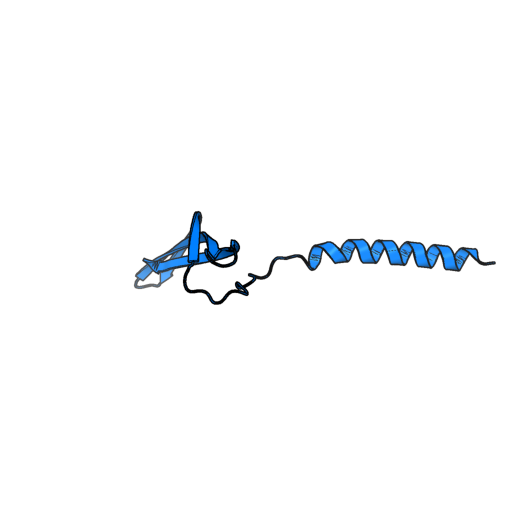OM 656 O O . ILE A 1 81 ? -12.684 3.550 1.631 1.00 82.81 81 ILE A O 1
ATOM 660 N N . GLU A 1 82 ? -13.024 1.679 2.825 1.00 81.19 82 GLU A N 1
ATOM 661 C CA . GLU A 1 82 ? -14.441 1.514 2.492 1.00 81.19 82 GLU A CA 1
ATOM 662 C C . GLU A 1 82 ? -15.249 2.053 3.681 1.00 81.19 82 GLU A C 1
ATOM 664 O O . GLU A 1 82 ? -15.192 1.481 4.771 1.00 81.19 82 GLU A O 1
ATOM 669 N N . ALA A 1 83 ? -15.942 3.181 3.496 1.00 73.00 83 ALA A N 1
ATOM 670 C CA . ALA A 1 83 ? -16.900 3.704 4.468 1.00 73.00 83 ALA A CA 1
ATOM 671 C C . ALA A 1 83 ? -18.278 3.116 4.142 1.00 73.00 83 ALA A C 1
ATOM 673 O O . ALA A 1 83 ? -18.759 3.282 3.019 1.00 73.00 83 ALA A O 1
ATOM 674 N N . ARG A 1 84 ? -18.859 2.384 5.093 1.00 60.16 84 ARG A N 1
ATOM 675 C CA . ARG A 1 84 ? -20.239 1.894 5.031 1.00 60.16 84 ARG A CA 1
ATOM 676 C C . ARG A 1 84 ? -21.093 2.595 6.070 1.00 60.16 84 ARG A C 1
ATOM 678 O O . ARG A 1 84 ? -20.518 2.997 7.108 1.00 60.16 84 ARG A O 1
#

pLDDT: mean 75.74, std 13.4, range [47.12, 93.5]

Radius of gyration: 23.17 Å; chains: 1; bounding box: 79×22×37 Å

Secondary structure (DSSP, 8-state):
--HHHHHHHHHHHHHHHHHGGGGG-------S---S-EEEEEEEEEEEEEEEETTEEEEEEEEEEEEEETTT--EEEEEEEEE-